Protein AF-A0A6B3GYV0-F1 (afdb_monomer)

Foldseek 3Di:
DDDDPDPPPPPPAFEAEDQLVVQLVCQVVVFDQCCADPVRGRCSSVVRSVVVVVVCCVVPVGPHYDHDDCPPVPDVVVVVVPD

Mean predicted aligned error: 7.18 Å

Radius of gyration: 20.48 Å; Cα contacts (8 Å, |Δi|>4): 76; chains: 1; bounding box: 59×49×45 Å

pLDDT: mean 90.87, std 15.66, range [35.94, 98.5]

Solvent-accessible surface area (backbone atoms only — not comparable to full-atom values): 5138 Å² total; per-residue (Å²): 141,81,83,80,77,77,79,78,69,82,76,74,78,43,73,43,76,36,67,38,65,65,42,34,53,49,12,48,76,72,34,64,64,84,42,50,46,100,88,64,50,64,39,18,27,61,51,36,33,52,51,50,53,51,50,50,44,68,76,65,60,52,78,41,78,44,79,46,74,72,90,61,85,73,47,61,77,56,40,77,77,56,124

Nearest PDB structures (foldseek):
  6c33-assembly1_A  TM=9.738E-01  e=6.748E-07  Mycolicibacterium smegmatis MC2 155
  6c34-assembly1_A  TM=9.929E-01  e=1.648E-06  Mycolicibacterium smegmatis MC2 155
  6c36-assembly1_A  TM=9.730E-01  e=1.437E-06  Mycolicibacterium smegmatis MC2 155
  6c35-assembly1_A  TM=9.756E-01  e=2.856E-06  Mycolicibacterium smegmatis MC2 155
  2lfw-assembly1_A  TM=5.035E-01  e=4.285E+00  Sphingomonas sp. Fr1

Secondary structure (DSSP, 8-state):
--------------EEEEEHHHHHHHHHHHS-TT-B-TTS-B-HHHHHHHHHHHHHHHHH--SEEEEE--SSSS-HHHHHH--

Structure (mmCIF, N/CA/C/O backbone):
data_AF-A0A6B3GYV0-F1
#
_entry.id   AF-A0A6B3GYV0-F1
#
loop_
_atom_site.group_PDB
_atom_site.id
_atom_site.type_symbol
_atom_site.label_atom_id
_atom_site.label_alt_id
_atom_site.label_comp_id
_atom_site.label_asym_id
_atom_site.label_entity_id
_atom_site.label_seq_id
_atom_site.pdbx_PDB_ins_code
_atom_site.Cartn_x
_atom_site.Cartn_y
_atom_site.Cartn_z
_atom_site.occupancy
_atom_site.B_iso_or_equiv
_atom_site.auth_seq_id
_atom_site.auth_comp_id
_atom_sit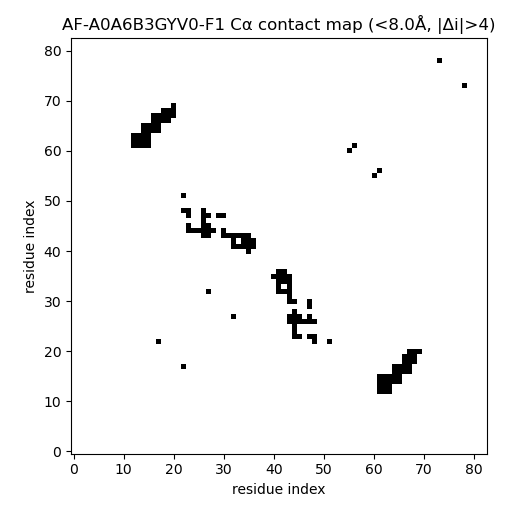e.auth_asym_id
_atom_site.auth_atom_id
_atom_site.pdbx_PDB_model_num
ATOM 1 N N . MET A 1 1 ? -43.271 -35.634 -6.647 1.00 40.41 1 MET A N 1
ATOM 2 C CA . MET A 1 1 ? -42.065 -35.521 -7.493 1.00 40.41 1 MET A CA 1
ATOM 3 C C . MET A 1 1 ? -41.982 -34.097 -8.006 1.00 40.41 1 MET A C 1
ATOM 5 O O . MET A 1 1 ? -42.786 -33.725 -8.845 1.00 40.41 1 MET A O 1
ATOM 9 N N . SER A 1 2 ? -41.074 -33.291 -7.466 1.00 35.94 2 SER A N 1
ATOM 10 C CA . SER A 1 2 ? -40.647 -32.046 -8.103 1.00 35.94 2 SER A CA 1
ATOM 11 C C . SER A 1 2 ? -39.200 -31.826 -7.692 1.00 35.94 2 SER A C 1
ATOM 13 O O . SER A 1 2 ? -38.907 -31.618 -6.517 1.00 35.94 2 SER A O 1
ATOM 15 N N . VAL A 1 3 ? -38.293 -32.022 -8.644 1.00 45.75 3 VAL A N 1
ATOM 16 C CA . VAL A 1 3 ? -36.864 -31.774 -8.470 1.00 45.75 3 VAL A CA 1
ATOM 17 C C . VAL A 1 3 ? -36.675 -30.289 -8.752 1.00 45.75 3 VAL A C 1
ATOM 19 O O . VAL A 1 3 ? -36.828 -29.855 -9.891 1.00 45.75 3 VAL A O 1
ATOM 22 N N . SER A 1 4 ? -36.406 -29.499 -7.711 1.00 49.38 4 SER A N 1
ATOM 23 C CA . SER A 1 4 ? -35.986 -28.107 -7.874 1.00 49.38 4 SER A CA 1
ATOM 24 C C . SER A 1 4 ? -34.620 -28.125 -8.550 1.00 49.38 4 SER A C 1
ATOM 26 O O . SER A 1 4 ? -33.634 -28.539 -7.942 1.00 49.38 4 SER A O 1
ATOM 28 N N . TRP A 1 5 ? -34.582 -27.740 -9.824 1.00 46.81 5 TRP A N 1
ATOM 29 C CA . TRP A 1 5 ? -33.356 -27.582 -10.594 1.00 46.81 5 TRP A CA 1
ATOM 30 C C . TRP A 1 5 ? -32.380 -26.700 -9.813 1.00 46.81 5 TRP A C 1
ATOM 32 O O . TRP A 1 5 ? -32.699 -25.567 -9.449 1.00 46.81 5 TRP A O 1
ATOM 42 N N . GLY A 1 6 ? -31.204 -27.254 -9.522 1.00 51.75 6 GLY A N 1
ATOM 43 C CA . GLY A 1 6 ? -30.117 -26.532 -8.888 1.00 51.75 6 GLY A CA 1
ATOM 44 C C . GLY A 1 6 ? -29.717 -25.354 -9.763 1.00 51.75 6 GLY A C 1
ATOM 45 O O . GLY A 1 6 ? -29.129 -25.531 -10.828 1.00 51.75 6 GLY A O 1
ATOM 46 N N . ILE A 1 7 ? -30.012 -24.147 -9.288 1.00 56.62 7 ILE A N 1
ATOM 47 C CA . ILE A 1 7 ? -29.275 -22.954 -9.679 1.00 56.62 7 ILE A CA 1
AT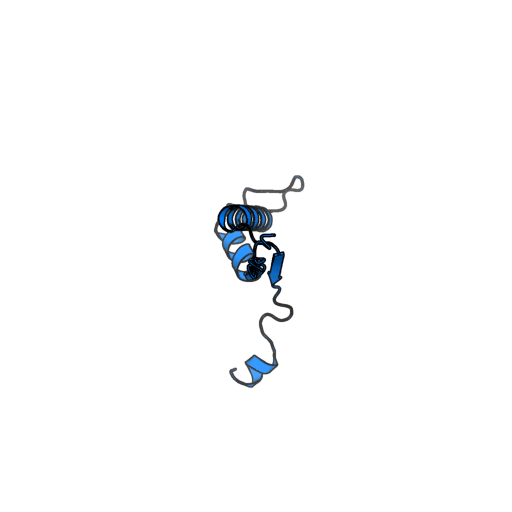OM 48 C C . ILE A 1 7 ? -27.856 -23.186 -9.159 1.00 56.62 7 ILE A C 1
ATOM 50 O O . ILE A 1 7 ? -27.533 -22.849 -8.022 1.00 56.62 7 ILE A O 1
ATOM 54 N N . ILE A 1 8 ? -27.000 -23.810 -9.969 1.00 60.97 8 ILE A N 1
ATOM 55 C CA . ILE A 1 8 ? -25.557 -23.657 -9.800 1.00 60.97 8 ILE A CA 1
ATOM 56 C C . ILE A 1 8 ? -25.278 -22.228 -10.254 1.00 60.97 8 ILE A C 1
ATO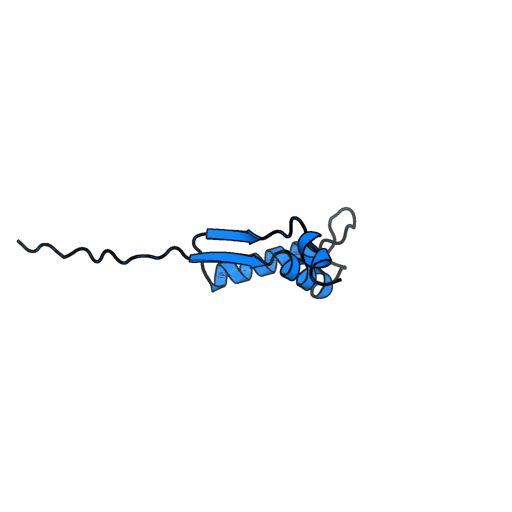M 58 O O . ILE A 1 8 ? -24.927 -21.965 -11.401 1.00 60.97 8 ILE A O 1
ATOM 62 N N . GLY A 1 9 ? -25.534 -21.277 -9.357 1.00 58.06 9 GLY A N 1
ATOM 63 C CA . GLY A 1 9 ? -24.992 -19.944 -9.501 1.00 58.06 9 GLY A CA 1
ATOM 64 C C . GLY A 1 9 ? -23.487 -20.120 -9.468 1.00 58.06 9 GLY A C 1
ATOM 65 O O . GLY A 1 9 ? -22.940 -20.550 -8.454 1.00 58.06 9 GLY 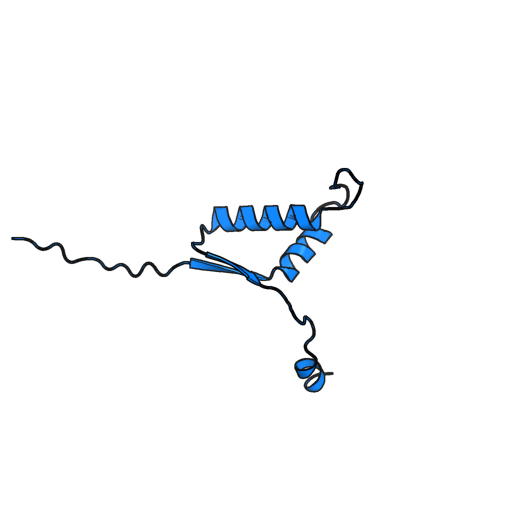A O 1
ATOM 66 N N . SER A 1 10 ? -22.812 -19.851 -10.582 1.00 63.34 10 SER A N 1
ATOM 67 C CA . SER A 1 10 ? -21.380 -19.605 -10.525 1.00 63.34 10 SER A CA 1
ATOM 68 C C . SER A 1 10 ? -21.194 -18.383 -9.629 1.00 63.34 10 SER A C 1
ATOM 70 O O . SER A 1 10 ? -21.379 -17.246 -10.055 1.00 63.34 10 SER A O 1
ATOM 72 N N . VAL A 1 11 ? -20.912 -18.616 -8.348 1.00 66.12 11 VAL A N 1
ATOM 73 C CA . VAL A 1 11 ? -20.382 -17.578 -7.473 1.00 66.12 11 VAL A CA 1
ATOM 74 C C . VAL A 1 11 ? -18.921 -17.462 -7.872 1.00 66.12 11 VAL A C 1
ATOM 76 O O . VAL A 1 11 ? -18.063 -18.181 -7.365 1.00 66.12 11 VAL A O 1
ATOM 79 N N . THR A 1 12 ? -18.634 -16.626 -8.867 1.00 79.31 12 THR A N 1
ATOM 80 C CA . THR A 1 12 ? -17.252 -16.263 -9.173 1.00 79.31 12 THR A CA 1
ATOM 81 C C . THR A 1 12 ? -16.675 -15.594 -7.932 1.00 79.31 12 THR A C 1
ATOM 83 O O . THR A 1 12 ? -17.157 -14.529 -7.538 1.00 79.31 12 THR A O 1
ATOM 86 N N . ARG A 1 13 ? -15.681 -16.227 -7.298 1.00 90.00 13 ARG A N 1
ATOM 87 C CA . ARG A 1 13 ? -14.982 -15.644 -6.147 1.00 90.00 13 ARG A CA 1
ATOM 88 C C . ARG A 1 13 ? -14.382 -14.296 -6.528 1.00 90.00 13 ARG A C 1
ATOM 90 O O . ARG A 1 13 ? -13.770 -14.159 -7.588 1.00 90.00 13 ARG A O 1
ATOM 97 N N . ARG A 1 14 ? -14.550 -13.302 -5.660 1.00 93.62 14 ARG A N 1
ATOM 98 C CA . ARG A 1 14 ? -14.014 -11.953 -5.839 1.00 93.62 14 ARG A CA 1
ATOM 99 C C . ARG A 1 14 ? -12.627 -11.868 -5.223 1.00 93.62 14 ARG A C 1
ATOM 101 O O . ARG A 1 14 ? -12.489 -11.804 -4.003 1.00 93.62 14 ARG A O 1
ATOM 108 N N . LEU A 1 15 ? -11.619 -11.831 -6.086 1.00 96.62 15 LEU A N 1
ATOM 109 C CA . LEU A 1 15 ? -10.231 -11.582 -5.720 1.00 96.62 15 LEU A CA 1
ATOM 110 C C . LEU A 1 15 ? -9.927 -10.081 -5.802 1.00 96.62 15 LEU A C 1
ATOM 112 O O . LEU A 1 15 ? -10.072 -9.469 -6.860 1.00 96.62 15 LEU A O 1
ATOM 116 N N . MET A 1 16 ? -9.486 -9.495 -4.692 1.00 98.00 16 MET A N 1
ATOM 117 C CA . MET A 1 16 ? -8.975 -8.129 -4.635 1.00 98.00 16 MET A CA 1
ATOM 118 C C . MET A 1 16 ? -7.450 -8.137 -4.720 1.00 98.00 16 MET A C 1
ATOM 120 O O . MET A 1 16 ? -6.775 -8.683 -3.849 1.00 98.00 16 MET A O 1
ATOM 124 N N . LEU A 1 17 ? -6.916 -7.492 -5.753 1.00 98.31 17 LEU A N 1
ATOM 125 C CA . LEU A 1 17 ? -5.482 -7.297 -5.942 1.00 98.31 17 LEU A CA 1
ATOM 126 C C . LEU A 1 17 ? -5.134 -5.846 -5.635 1.00 98.31 17 LEU A C 1
ATOM 128 O O . LEU A 1 17 ? -5.688 -4.927 -6.238 1.00 98.31 17 LEU A O 1
ATOM 132 N N . LEU A 1 18 ? -4.233 -5.643 -4.683 1.00 98.31 18 LEU A N 1
ATOM 133 C CA . LEU A 1 18 ? -3.785 -4.321 -4.280 1.00 98.31 18 LEU A CA 1
ATOM 134 C C . LEU A 1 18 ? -2.433 -4.021 -4.913 1.00 98.31 18 LEU A C 1
ATOM 136 O O . LEU A 1 18 ? -1.469 -4.738 -4.662 1.00 98.31 18 LEU A O 1
ATOM 140 N N . ASP A 1 19 ? -2.340 -2.917 -5.649 1.00 97.56 19 ASP A N 1
ATOM 141 C CA . ASP A 1 19 ? -1.053 -2.267 -5.903 1.00 97.56 19 ASP A CA 1
ATOM 142 C C . ASP A 1 19 ? -0.564 -1.651 -4.580 1.00 97.56 19 ASP A C 1
ATOM 144 O O . ASP A 1 19 ? -0.905 -0.519 -4.209 1.00 97.56 19 ASP A O 1
ATOM 148 N N . THR A 1 20 ? 0.157 -2.464 -3.809 1.00 97.44 20 THR A N 1
ATOM 149 C CA . THR A 1 20 ? 0.545 -2.145 -2.431 1.00 97.44 20 THR A CA 1
ATOM 150 C C . THR A 1 20 ? 1.526 -0.983 -2.397 1.00 97.44 20 THR A C 1
ATOM 152 O O . THR A 1 20 ? 1.433 -0.147 -1.494 1.00 97.44 20 THR A O 1
ATOM 155 N N . ALA A 1 21 ? 2.405 -0.886 -3.402 1.00 96.50 21 ALA A N 1
ATOM 156 C CA . ALA A 1 21 ? 3.394 0.175 -3.492 1.00 96.50 21 ALA A CA 1
ATOM 157 C C . ALA A 1 21 ? 2.748 1.546 -3.640 1.00 96.50 21 ALA A C 1
ATOM 159 O O . ALA A 1 21 ? 3.019 2.471 -2.865 1.00 96.50 21 ALA A O 1
ATOM 160 N N . SER A 1 22 ? 1.789 1.642 -4.554 1.00 96.88 22 SER A N 1
ATOM 161 C CA . SER A 1 22 ? 0.986 2.847 -4.705 1.00 96.88 22 SER A CA 1
ATOM 162 C C . SER A 1 22 ? 0.212 3.207 -3.429 1.00 96.88 22 SER A C 1
ATOM 164 O O . SER A 1 22 ? 0.044 4.389 -3.118 1.00 96.88 22 SER A O 1
ATOM 166 N N . LEU A 1 23 ? -0.279 2.218 -2.672 1.00 97.75 23 LEU A N 1
ATOM 167 C CA . LEU A 1 23 ? -1.071 2.463 -1.463 1.00 97.75 23 LEU A CA 1
ATOM 168 C C . LEU A 1 23 ? -0.238 2.962 -0.282 1.00 97.75 23 LEU A C 1
ATOM 170 O O . LEU A 1 23 ? -0.630 3.961 0.326 1.00 97.75 23 LEU A O 1
ATOM 174 N N . TYR A 1 24 ? 0.898 2.331 0.038 1.00 96.56 24 TYR A N 1
ATOM 175 C CA . TYR A 1 24 ? 1.742 2.843 1.123 1.00 96.56 24 TYR A CA 1
ATOM 176 C C . TYR A 1 24 ? 2.367 4.193 0.763 1.00 96.56 24 TYR A C 1
ATOM 178 O O . TYR A 1 24 ? 2.558 5.018 1.653 1.00 96.56 24 TYR A O 1
ATOM 186 N N . PHE A 1 25 ? 2.623 4.469 -0.525 1.00 97.56 25 PHE A N 1
ATOM 187 C CA . PHE A 1 25 ? 3.135 5.769 -0.962 1.00 97.56 25 PHE A CA 1
ATOM 188 C C . PHE A 1 25 ? 2.090 6.860 -0.713 1.00 97.56 25 PHE A C 1
ATOM 190 O O . PHE A 1 25 ? 2.380 7.873 -0.078 1.00 97.56 25 PHE A O 1
ATOM 197 N N . ARG A 1 26 ? 0.834 6.620 -1.118 1.00 98.06 26 ARG A N 1
ATOM 198 C CA . ARG A 1 26 ? -0.284 7.522 -0.801 1.00 98.06 26 ARG A CA 1
ATOM 199 C C . ARG A 1 26 ? -0.475 7.702 0.703 1.00 98.06 26 ARG A C 1
ATOM 201 O O . ARG A 1 26 ? -0.731 8.818 1.138 1.00 98.06 26 ARG A O 1
ATOM 208 N N . ALA A 1 27 ? -0.343 6.639 1.493 1.00 97.56 27 ALA A N 1
ATOM 209 C CA . ALA A 1 27 ? -0.454 6.724 2.946 1.00 97.56 27 ALA A CA 1
ATOM 210 C C . ALA A 1 27 ? 0.670 7.573 3.561 1.00 97.56 27 ALA A C 1
ATOM 212 O O . ALA A 1 27 ? 0.394 8.434 4.391 1.00 97.56 27 ALA A O 1
ATOM 213 N N . TYR A 1 28 ? 1.914 7.379 3.116 1.00 97.62 28 TYR A N 1
ATOM 214 C CA . TYR A 1 28 ? 3.078 8.116 3.609 1.00 97.62 28 TYR A CA 1
ATOM 215 C C . TYR A 1 28 ? 2.939 9.634 3.422 1.00 97.62 28 TYR A C 1
ATOM 217 O O . TYR A 1 28 ? 3.294 10.393 4.318 1.00 97.62 28 TYR A O 1
ATOM 225 N N . PHE A 1 29 ? 2.391 10.084 2.288 1.00 97.25 29 PHE A N 1
ATOM 226 C CA . PHE A 1 29 ? 2.199 11.515 2.012 1.00 97.25 29 PHE A CA 1
ATOM 227 C C . PHE A 1 29 ? 0.816 12.056 2.402 1.00 97.25 29 PHE A C 1
ATOM 229 O O . PHE A 1 29 ? 0.643 13.268 2.503 1.00 97.25 29 PHE A O 1
ATOM 236 N N . GLY A 1 30 ? -0.175 11.185 2.604 1.00 95.50 30 GLY A N 1
ATOM 237 C CA . GLY A 1 30 ? -1.545 11.568 2.953 1.00 95.50 30 GLY A CA 1
ATOM 238 C C . GLY A 1 30 ? -1.837 11.575 4.455 1.00 95.50 30 GLY A C 1
ATOM 239 O O . GLY A 1 30 ? -2.766 12.256 4.886 1.00 95.50 30 GLY A O 1
ATOM 240 N N . VAL A 1 31 ? -1.065 10.833 5.255 1.00 95.62 31 VAL A N 1
ATOM 241 C CA . VAL A 1 31 ? -1.219 10.751 6.715 1.00 95.62 31 VAL A CA 1
ATOM 242 C C . VAL A 1 31 ? -0.070 11.507 7.397 1.00 95.62 31 VAL A C 1
ATOM 244 O O . VAL A 1 31 ? 1.089 11.243 7.067 1.00 95.62 31 VAL A O 1
ATOM 247 N N . PRO A 1 32 ? -0.346 12.403 8.368 1.00 93.81 32 PRO A N 1
ATOM 248 C CA . PRO A 1 32 ? 0.695 13.129 9.097 1.00 93.81 32 PRO A CA 1
ATOM 249 C C . PRO A 1 32 ? 1.725 12.206 9.765 1.00 93.81 32 PRO A C 1
ATOM 251 O O . PRO A 1 32 ? 1.365 11.205 10.386 1.00 93.81 32 PRO A O 1
ATOM 254 N N . ASP A 1 33 ? 3.003 12.580 9.717 1.00 89.88 33 ASP A N 1
ATOM 255 C CA . ASP A 1 33 ? 4.119 11.838 10.329 1.00 89.88 33 ASP A CA 1
ATOM 256 C C . ASP A 1 33 ? 4.184 11.975 11.867 1.00 89.88 33 ASP A C 1
ATOM 258 O O . ASP A 1 33 ? 5.029 11.367 12.528 1.00 89.88 33 ASP A O 1
ATOM 262 N N . SER A 1 34 ? 3.270 12.751 12.459 1.00 95.06 34 SER A N 1
ATOM 263 C CA . SER A 1 34 ? 3.031 12.795 13.904 1.00 95.06 34 SER A CA 1
ATOM 264 C C . SER A 1 34 ? 2.453 11.483 14.444 1.00 95.06 34 SER A C 1
ATOM 266 O O . SER A 1 34 ? 2.529 11.232 15.647 1.00 95.06 34 SER A O 1
ATOM 268 N N . VAL A 1 35 ? 1.926 10.617 13.570 1.00 94.38 35 VAL A N 1
ATOM 269 C CA . VAL A 1 35 ? 1.533 9.247 13.914 1.00 94.38 35 VAL A CA 1
ATOM 270 C C . VAL A 1 35 ? 2.793 8.400 14.108 1.00 94.38 35 VAL A C 1
ATOM 272 O O . VAL A 1 35 ? 3.432 7.976 13.141 1.00 94.38 35 VAL A O 1
ATOM 275 N N . ARG A 1 36 ? 3.150 8.156 15.373 1.00 97.44 36 ARG A N 1
ATOM 276 C CA . ARG A 1 36 ? 4.405 7.505 15.774 1.00 97.44 36 ARG A CA 1
ATOM 277 C C . ARG A 1 36 ? 4.173 6.287 16.664 1.00 97.44 36 ARG A C 1
ATOM 279 O O . ARG A 1 36 ? 3.211 6.240 17.429 1.00 97.44 36 ARG A O 1
ATOM 286 N N . ALA A 1 37 ? 5.070 5.314 16.557 1.00 97.19 37 ALA A N 1
ATOM 287 C CA . ALA A 1 37 ? 5.184 4.198 17.489 1.00 97.19 37 ALA A CA 1
ATOM 288 C C . ALA A 1 37 ? 5.751 4.661 18.853 1.00 97.19 37 ALA A C 1
ATOM 290 O O . ALA A 1 37 ? 6.269 5.778 18.951 1.00 97.19 37 ALA A O 1
ATOM 291 N N . PRO A 1 38 ? 5.684 3.829 19.916 1.00 97.69 38 PRO A N 1
ATOM 292 C CA . PRO A 1 38 ? 6.203 4.186 21.244 1.00 97.69 38 PRO A CA 1
ATOM 293 C C . PRO A 1 38 ? 7.698 4.536 21.286 1.00 97.69 38 PRO A C 1
ATOM 295 O O . PRO A 1 38 ? 8.130 5.251 22.184 1.00 97.69 38 PRO A O 1
ATOM 298 N N . ASP A 1 39 ? 8.481 4.051 20.323 1.00 97.56 39 ASP A N 1
ATOM 299 C CA . ASP A 1 39 ? 9.909 4.352 20.166 1.00 97.56 39 ASP A CA 1
ATOM 300 C C . ASP A 1 39 ? 10.180 5.656 19.383 1.00 97.56 39 ASP A C 1
ATOM 302 O O . ASP A 1 39 ? 11.331 6.035 19.182 1.00 97.56 39 ASP A O 1
ATOM 306 N N . GLY A 1 40 ? 9.127 6.356 18.944 1.00 97.31 40 GLY A N 1
ATOM 307 C CA . GLY A 1 40 ? 9.200 7.596 18.170 1.00 97.31 40 GLY A CA 1
ATOM 308 C C . GLY A 1 40 ? 9.240 7.412 16.647 1.00 97.31 40 GLY A C 1
ATOM 309 O O . GLY A 1 40 ? 9.149 8.414 15.923 1.00 97.31 40 GLY A O 1
ATOM 310 N N . THR A 1 41 ? 9.321 6.177 16.143 1.00 97.75 41 THR A N 1
ATOM 311 C CA . THR A 1 41 ? 9.357 5.882 14.702 1.00 97.75 41 THR A CA 1
ATOM 312 C C . THR A 1 41 ? 8.047 6.316 14.026 1.00 97.75 41 THR A C 1
ATOM 314 O O . THR A 1 41 ? 6.974 5.930 14.499 1.00 97.75 41 THR A O 1
ATOM 317 N N . PRO A 1 42 ? 8.072 7.102 12.928 1.00 97.69 42 PRO A N 1
ATOM 318 C CA . PRO A 1 42 ? 6.873 7.379 12.141 1.00 97.69 42 PRO A CA 1
ATOM 319 C C . PRO A 1 42 ? 6.272 6.090 11.579 1.00 97.69 42 PRO A C 1
ATOM 321 O O . PRO A 1 42 ? 6.962 5.288 10.954 1.00 97.69 42 PRO A O 1
ATOM 324 N N . VAL A 1 43 ? 4.969 5.907 11.772 1.00 98.19 43 VAL A N 1
ATOM 325 C CA . VAL A 1 43 ? 4.220 4.740 11.271 1.00 98.19 43 VAL A CA 1
ATOM 326 C C . VAL A 1 43 ? 3.006 5.156 10.440 1.00 98.19 43 VAL A C 1
ATOM 328 O O . VAL A 1 43 ? 2.092 4.366 10.216 1.00 98.19 43 VAL A O 1
ATOM 331 N N . ASN A 1 44 ? 2.991 6.397 9.956 1.00 97.88 44 ASN A N 1
ATOM 332 C CA . ASN A 1 44 ? 1.912 6.985 9.163 1.00 97.88 44 ASN A CA 1
ATOM 333 C C . ASN A 1 44 ? 1.596 6.180 7.888 1.00 97.88 44 ASN A C 1
ATOM 335 O O . ASN A 1 44 ? 0.426 5.922 7.610 1.00 97.88 44 ASN A O 1
ATOM 339 N N . ALA A 1 45 ? 2.615 5.692 7.173 1.00 98.06 45 ALA A N 1
ATOM 340 C CA . ALA A 1 45 ? 2.416 4.823 6.009 1.00 98.06 45 ALA A CA 1
ATOM 341 C C . ALA A 1 45 ? 1.770 3.478 6.375 1.00 98.06 45 ALA A C 1
ATOM 343 O O . ALA A 1 45 ? 0.840 3.036 5.703 1.00 98.06 45 ALA A O 1
ATOM 344 N N . VAL A 1 46 ? 2.227 2.847 7.462 1.00 97.81 46 VAL A N 1
ATOM 345 C CA . VAL A 1 46 ? 1.673 1.576 7.960 1.00 97.81 46 VAL A CA 1
ATOM 346 C C . VAL A 1 46 ? 0.220 1.769 8.378 1.00 97.81 46 VAL A C 1
ATOM 348 O O . VAL A 1 46 ? -0.654 1.007 7.966 1.00 97.81 46 VAL A O 1
ATOM 351 N N . ARG A 1 47 ? -0.054 2.824 9.154 1.00 97.81 47 ARG A N 1
ATOM 352 C CA . ARG A 1 47 ? -1.400 3.155 9.618 1.00 97.81 47 ARG A CA 1
ATOM 353 C C . ARG A 1 47 ? -2.348 3.408 8.447 1.00 97.81 47 ARG A C 1
ATOM 355 O O . ARG A 1 47 ? -3.402 2.784 8.384 1.00 97.81 47 ARG A O 1
ATOM 362 N N . GLY A 1 48 ? -1.956 4.272 7.510 1.00 97.88 48 GLY A N 1
ATOM 363 C CA . GLY A 1 48 ? -2.788 4.608 6.357 1.00 97.88 48 GLY A CA 1
ATOM 364 C C . GLY A 1 48 ? -3.014 3.427 5.410 1.00 97.88 48 GLY A C 1
ATOM 365 O O . GLY A 1 48 ? -4.126 3.254 4.922 1.00 97.88 48 GLY A O 1
ATOM 366 N N . LEU A 1 49 ? -2.011 2.565 5.195 1.00 98.25 49 LEU A N 1
ATOM 367 C CA . LEU A 1 49 ? -2.184 1.340 4.408 1.00 98.25 49 LEU A CA 1
ATOM 368 C C . LEU A 1 49 ? -3.238 0.416 5.035 1.00 98.25 49 LEU A C 1
ATOM 370 O O . LEU A 1 49 ? -4.125 -0.062 4.329 1.00 98.25 49 LEU A O 1
ATOM 374 N N . LEU A 1 50 ? -3.169 0.186 6.350 1.00 98.25 50 LEU A N 1
ATOM 375 C CA . LEU A 1 50 ? -4.143 -0.651 7.057 1.00 98.25 50 LEU A CA 1
ATOM 376 C C . LEU A 1 50 ? -5.551 -0.040 7.034 1.00 98.25 50 LEU A C 1
ATOM 378 O O . LEU A 1 50 ? -6.520 -0.770 6.823 1.00 98.25 50 LEU A O 1
ATOM 382 N N . ASP A 1 51 ? -5.671 1.283 7.176 1.00 98.00 51 ASP A N 1
ATOM 383 C CA . ASP A 1 51 ? -6.956 1.982 7.060 1.00 98.00 51 ASP A CA 1
ATOM 384 C C . ASP A 1 51 ? -7.540 1.849 5.634 1.00 98.00 51 ASP A C 1
ATOM 386 O O . ASP A 1 51 ? -8.734 1.572 5.478 1.00 98.00 51 ASP A O 1
ATOM 390 N N . PHE A 1 52 ? -6.713 1.959 4.582 1.00 97.88 52 PHE A N 1
ATOM 391 C CA . PHE A 1 52 ? -7.146 1.718 3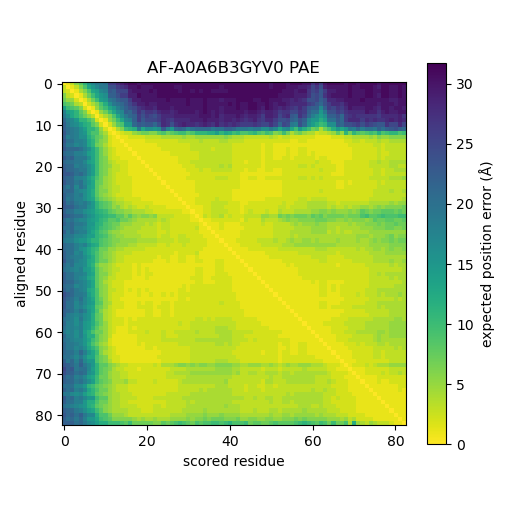.199 1.00 97.88 52 PHE A CA 1
ATOM 392 C C . PHE A 1 52 ? -7.611 0.279 2.977 1.00 97.88 52 PHE A C 1
ATOM 394 O O . PHE A 1 52 ? -8.683 0.077 2.407 1.00 97.88 52 PHE A O 1
ATOM 401 N N . ILE A 1 53 ? -6.847 -0.715 3.439 1.00 98.38 53 ILE A N 1
ATOM 402 C CA . ILE A 1 53 ? -7.232 -2.130 3.338 1.00 98.38 53 ILE A CA 1
ATOM 403 C C . ILE A 1 53 ? -8.567 -2.356 4.049 1.00 98.38 53 ILE A C 1
ATOM 405 O O . ILE A 1 53 ? -9.478 -2.938 3.464 1.00 98.38 53 ILE A O 1
ATOM 409 N N . GLY A 1 54 ? -8.716 -1.850 5.277 1.00 98.50 54 GLY A N 1
ATOM 410 C CA . GLY A 1 54 ? -9.952 -1.972 6.047 1.00 98.50 54 GLY A CA 1
ATOM 411 C C . GLY A 1 54 ? -11.157 -1.378 5.316 1.00 98.50 54 GLY A C 1
ATOM 412 O O . GLY A 1 54 ? -12.197 -2.031 5.210 1.00 98.50 54 GLY A O 1
ATOM 413 N N . ARG A 1 55 ? -11.007 -0.176 4.744 1.00 98.25 55 ARG A N 1
ATOM 414 C CA . ARG A 1 55 ? -12.060 0.471 3.948 1.00 98.25 55 ARG A CA 1
ATOM 415 C C . ARG A 1 55 ? -12.407 -0.336 2.695 1.00 98.25 55 ARG A C 1
ATOM 417 O O . ARG A 1 55 ? -13.581 -0.613 2.469 1.00 98.25 55 ARG A O 1
ATOM 424 N N . LEU A 1 56 ? -11.411 -0.750 1.915 1.00 98.12 56 LEU A N 1
ATOM 425 C CA . LEU A 1 56 ? -11.623 -1.514 0.682 1.00 98.12 56 LEU A CA 1
ATOM 426 C C . LEU A 1 56 ? -12.294 -2.867 0.959 1.00 98.12 56 LEU A C 1
ATOM 428 O O . LEU A 1 56 ? -13.232 -3.246 0.258 1.00 98.12 56 LEU A O 1
ATOM 432 N N . VAL A 1 57 ? -11.867 -3.577 2.006 1.00 98.38 57 VAL A N 1
ATOM 433 C CA . VAL A 1 57 ? -12.493 -4.838 2.430 1.00 98.38 57 VAL A CA 1
ATOM 434 C C . VAL A 1 57 ? -13.939 -4.610 2.864 1.00 98.38 57 VAL A C 1
ATOM 436 O O . VAL A 1 57 ? -14.817 -5.373 2.464 1.00 98.38 57 VAL A O 1
ATOM 439 N N . HIS A 1 58 ? -14.210 -3.557 3.639 1.00 98.31 58 HIS A N 1
ATOM 440 C CA . HIS A 1 58 ? -15.564 -3.233 4.084 1.00 98.31 58 HIS A CA 1
ATOM 441 C C . HIS A 1 58 ? -16.506 -2.922 2.912 1.00 98.31 58 HIS A C 1
ATOM 443 O O . HIS A 1 58 ? -17.611 -3.470 2.846 1.00 98.31 58 HIS A O 1
ATOM 449 N N . ASP A 1 59 ? -16.054 -2.078 1.984 1.00 98.19 59 ASP A N 1
ATOM 450 C CA . ASP A 1 59 ? -16.863 -1.583 0.871 1.00 98.19 59 ASP A CA 1
ATOM 451 C C . ASP A 1 59 ? -17.095 -2.670 -0.193 1.00 98.19 59 ASP A C 1
ATOM 453 O O . ASP A 1 59 ? -18.204 -2.818 -0.709 1.00 98.19 59 ASP A O 1
ATOM 457 N N . HIS A 1 60 ? -16.069 -3.467 -0.513 1.00 96.12 60 HIS A N 1
ATOM 458 C CA . HIS A 1 60 ? -16.129 -4.422 -1.624 1.00 96.12 60 HIS A CA 1
ATOM 459 C C . HIS A 1 60 ? -16.401 -5.870 -1.199 1.00 96.12 60 HIS A C 1
ATOM 461 O O . HIS A 1 60 ? -16.887 -6.654 -2.018 1.00 96.12 60 HIS A O 1
ATOM 467 N N . ARG A 1 61 ? -16.139 -6.230 0.065 1.00 96.44 61 ARG A N 1
ATOM 468 C CA . ARG A 1 61 ? -16.313 -7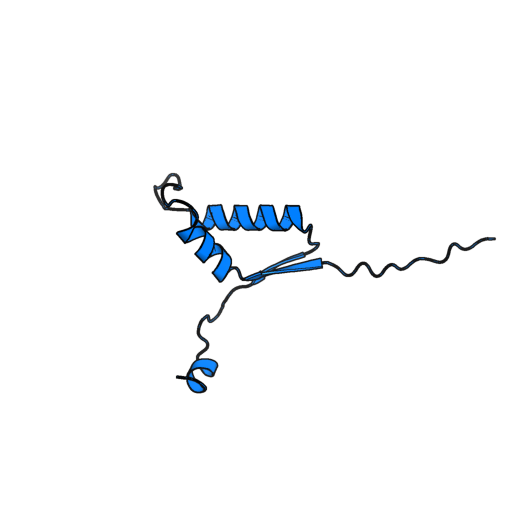.583 0.632 1.00 96.44 61 ARG A CA 1
ATOM 469 C C . ARG A 1 61 ? -15.694 -8.697 -0.238 1.00 96.44 61 ARG A C 1
ATOM 471 O O . ARG A 1 61 ? -16.421 -9.612 -0.636 1.00 96.44 61 ARG A O 1
ATOM 478 N N . PRO A 1 62 ? -14.406 -8.602 -0.613 1.00 97.44 62 PRO A N 1
ATOM 479 C CA . PRO A 1 62 ? -13.767 -9.638 -1.418 1.00 97.44 62 PRO A CA 1
ATOM 480 C C . PRO A 1 62 ? -13.701 -10.967 -0.654 1.00 97.44 62 PRO A C 1
ATOM 482 O O . PRO A 1 62 ? -13.658 -10.976 0.575 1.00 97.44 62 PRO A O 1
ATOM 485 N N . ASP A 1 63 ? -13.674 -12.076 -1.388 1.00 96.75 63 ASP A N 1
ATOM 486 C CA . ASP A 1 63 ? -13.478 -13.413 -0.816 1.00 96.75 63 ASP A CA 1
ATOM 487 C C . ASP A 1 63 ? -11.991 -13.673 -0.534 1.00 96.75 63 ASP A C 1
ATOM 489 O O . ASP A 1 63 ? -11.635 -14.364 0.417 1.00 96.75 63 ASP A O 1
ATOM 493 N N . GLU A 1 64 ? -11.119 -13.098 -1.367 1.00 97.50 64 GLU A N 1
ATOM 494 C CA . GLU A 1 64 ? -9.668 -13.249 -1.303 1.00 97.50 64 GLU A CA 1
ATOM 495 C C . GLU A 1 64 ? -8.997 -11.891 -1.541 1.00 97.50 64 GLU A C 1
ATOM 497 O O . GLU A 1 64 ? -9.475 -11.077 -2.336 1.00 97.50 64 GLU A O 1
ATOM 502 N N . LEU A 1 65 ? -7.884 -11.632 -0.855 1.00 98.00 65 LEU A N 1
ATOM 503 C CA . LEU A 1 65 ? -7.128 -10.387 -0.970 1.00 98.00 65 LEU A CA 1
ATOM 504 C C . LEU A 1 65 ? -5.639 -10.691 -1.099 1.00 98.00 65 LEU A C 1
ATOM 506 O O . LEU A 1 65 ? -5.092 -11.473 -0.324 1.00 98.00 65 LEU A O 1
ATOM 510 N N . VAL A 1 66 ? -4.981 -10.030 -2.050 1.00 98.19 66 VAL A N 1
ATOM 511 C CA . VAL A 1 66 ? -3.536 -10.122 -2.265 1.00 98.19 66 VAL A CA 1
ATOM 512 C C . VAL A 1 66 ? -2.940 -8.724 -2.304 1.00 98.19 66 VAL A C 1
ATOM 514 O O . VAL A 1 66 ? -3.354 -7.870 -3.087 1.00 98.19 66 VAL A O 1
ATOM 517 N N . ALA A 1 67 ? -1.928 -8.515 -1.470 1.00 97.75 67 ALA A N 1
ATOM 518 C CA . ALA A 1 67 ? -1.032 -7.376 -1.563 1.00 97.75 67 ALA A CA 1
ATOM 519 C C . ALA A 1 67 ? 0.022 -7.677 -2.639 1.00 97.75 67 ALA A C 1
ATOM 521 O O . ALA A 1 67 ? 0.942 -8.460 -2.406 1.00 97.75 67 ALA A O 1
ATOM 522 N N . CYS A 1 68 ? -0.130 -7.109 -3.837 1.00 97.81 68 CYS A N 1
ATOM 523 C CA . CYS A 1 68 ? 0.854 -7.271 -4.902 1.00 97.81 68 CYS A CA 1
ATOM 524 C C . CYS A 1 68 ? 2.102 -6.453 -4.565 1.00 97.81 68 CYS A C 1
ATOM 526 O O . CYS A 1 68 ? 1.998 -5.291 -4.164 1.00 97.81 68 CYS A O 1
ATOM 528 N N . TRP A 1 69 ? 3.263 -7.084 -4.713 1.00 93.56 69 TRP A N 1
ATOM 529 C CA . TRP A 1 69 ? 4.563 -6.527 -4.366 1.00 93.56 69 TRP A CA 1
ATOM 530 C C . TRP A 1 69 ? 5.431 -6.3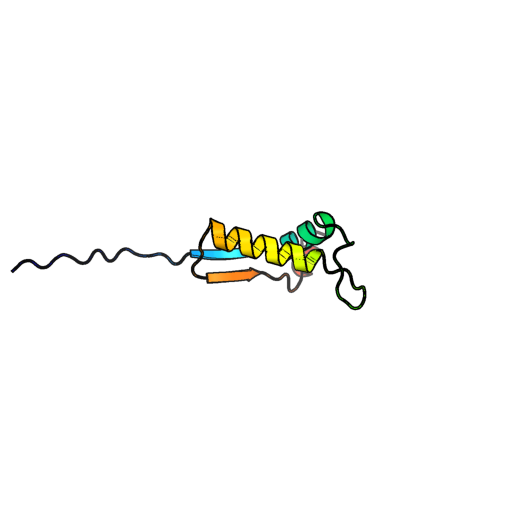78 -5.616 1.00 93.56 69 TRP A C 1
ATOM 532 O O . TRP A 1 69 ? 5.498 -7.291 -6.443 1.00 93.56 69 TRP A O 1
ATOM 542 N N . ASP A 1 70 ? 6.140 -5.259 -5.717 1.00 95.44 70 ASP A N 1
ATOM 543 C CA . ASP A 1 70 ? 7.149 -5.034 -6.747 1.00 95.44 70 ASP A CA 1
ATOM 544 C C . ASP A 1 70 ? 8.480 -5.671 -6.330 1.00 95.44 70 ASP A C 1
ATOM 546 O O . ASP A 1 70 ? 9.335 -5.033 -5.718 1.00 95.44 70 ASP A O 1
ATOM 550 N N . ASN A 1 71 ? 8.668 -6.957 -6.657 1.00 95.44 71 ASN A N 1
ATOM 551 C CA . ASN A 1 71 ? 9.935 -7.664 -6.388 1.00 95.44 71 ASN A CA 1
ATOM 552 C C . ASN A 1 71 ? 11.128 -6.981 -7.073 1.00 95.44 71 ASN A C 1
ATOM 554 O O . ASN A 1 71 ? 12.241 -7.004 -6.556 1.00 95.44 71 ASN A O 1
ATOM 558 N N . ASP A 1 72 ? 10.873 -6.380 -8.231 1.00 96.94 72 ASP A N 1
ATOM 559 C CA . ASP A 1 72 ? 11.793 -5.515 -8.948 1.00 96.94 72 ASP A CA 1
ATOM 560 C C . ASP A 1 72 ? 10.965 -4.377 -9.557 1.00 96.94 72 ASP A C 1
ATOM 562 O O . ASP A 1 72 ? 10.248 -4.568 -10.540 1.00 96.94 72 ASP A O 1
ATOM 566 N N . TRP A 1 73 ? 10.989 -3.205 -8.917 1.00 96.31 73 TRP A N 1
ATOM 567 C CA . TRP A 1 73 ? 10.188 -2.044 -9.330 1.00 96.31 73 TRP A CA 1
ATOM 568 C C . TRP A 1 73 ? 10.671 -1.441 -10.654 1.00 96.31 73 TRP A C 1
ATOM 570 O O . TRP A 1 73 ? 9.908 -0.771 -11.355 1.00 96.31 73 TRP A O 1
ATOM 580 N N . ARG A 1 74 ? 11.932 -1.695 -11.023 1.00 97.38 74 ARG A N 1
ATOM 581 C CA . ARG A 1 74 ? 12.533 -1.233 -12.274 1.00 97.38 74 ARG A CA 1
ATOM 582 C C . ARG A 1 74 ? 13.289 -2.385 -12.940 1.00 97.38 74 ARG A C 1
ATOM 584 O O . ARG A 1 74 ? 14.517 -2.337 -13.014 1.00 97.38 74 ARG A O 1
ATOM 591 N N . PRO A 1 75 ? 12.565 -3.388 -13.476 1.00 97.88 75 PRO A N 1
ATOM 592 C CA . PRO A 1 75 ? 13.189 -4.569 -14.049 1.00 97.88 75 PRO A CA 1
ATOM 593 C C . PRO A 1 75 ? 14.173 -4.226 -15.156 1.00 97.88 75 PRO A C 1
ATOM 595 O O . PRO A 1 75 ? 13.806 -3.537 -16.111 1.00 97.88 75 PRO A O 1
ATOM 598 N N . GLN A 1 76 ? 15.393 -4.760 -15.061 1.00 98.25 76 GLN A N 1
ATOM 599 C CA . GLN A 1 76 ? 16.472 -4.425 -15.996 1.00 98.25 76 GLN A CA 1
ATOM 600 C C . GLN A 1 76 ? 16.086 -4.706 -17.454 1.00 98.25 76 GLN A C 1
ATOM 602 O O . GLN A 1 76 ? 16.319 -3.873 -18.320 1.00 98.25 76 GLN A O 1
ATOM 607 N N . TRP A 1 77 ? 15.370 -5.804 -17.713 1.00 97.88 77 TRP A N 1
ATOM 608 C CA . TRP A 1 77 ? 14.905 -6.140 -19.062 1.00 97.88 77 TRP A CA 1
ATOM 609 C C . TRP A 1 77 ? 13.992 -5.067 -19.682 1.00 97.88 77 TRP A C 1
ATOM 611 O O . TRP A 1 77 ? 13.951 -4.939 -20.903 1.00 97.88 77 TRP A O 1
ATOM 621 N N . ARG A 1 78 ? 13.250 -4.290 -18.873 1.00 98.31 78 ARG A N 1
ATOM 622 C CA . ARG A 1 78 ? 12.463 -3.148 -19.374 1.00 98.31 78 ARG A CA 1
ATOM 623 C C . ARG A 1 78 ? 13.362 -1.964 -19.710 1.00 98.31 78 ARG A C 1
ATOM 625 O O . ARG A 1 78 ? 13.142 -1.329 -20.734 1.00 98.31 78 ARG A O 1
ATOM 632 N N . VAL A 1 79 ? 14.359 -1.691 -18.867 1.00 98.44 79 VAL A N 1
ATOM 633 C CA . VAL A 1 79 ? 15.339 -0.607 -19.062 1.00 98.44 79 VAL A CA 1
ATOM 634 C C . VAL A 1 79 ? 16.175 -0.846 -20.320 1.00 98.44 79 VAL A C 1
ATOM 636 O O . VAL A 1 79 ? 16.423 0.085 -21.076 1.00 98.44 79 VAL A O 1
ATOM 639 N N . ASP A 1 80 ? 16.546 -2.096 -20.595 1.00 98.50 80 ASP A N 1
ATOM 640 C CA . ASP A 1 80 ? 17.313 -2.452 -21.793 1.00 98.50 80 ASP A CA 1
ATOM 641 C C . ASP A 1 80 ? 16.536 -2.173 -23.096 1.00 98.50 80 ASP A C 1
ATOM 643 O O . ASP A 1 80 ? 17.137 -1.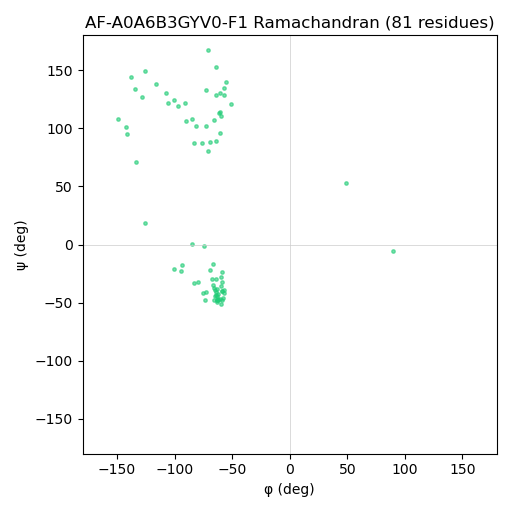879 -24.129 1.00 98.50 80 ASP A O 1
ATOM 647 N N . LEU A 1 81 ? 15.198 -2.246 -23.058 1.00 98.25 81 LEU A N 1
ATOM 648 C CA . LEU A 1 81 ? 14.325 -1.936 -24.196 1.00 98.25 81 LEU A CA 1
ATOM 649 C C . LEU A 1 81 ? 14.039 -0.432 -24.333 1.00 98.25 81 LEU A C 1
ATOM 651 O O . LEU A 1 81 ? 13.847 0.049 -25.450 1.00 98.25 81 LEU A O 1
ATOM 655 N N . ILE A 1 82 ? 13.960 0.293 -23.211 1.00 97.19 82 ILE A N 1
ATOM 656 C CA . ILE A 1 82 ? 13.628 1.724 -23.142 1.00 97.19 82 ILE A CA 1
ATOM 657 C C . ILE A 1 82 ? 14.510 2.386 -22.058 1.00 97.19 82 ILE A C 1
ATOM 659 O O . ILE A 1 82 ? 14.140 2.3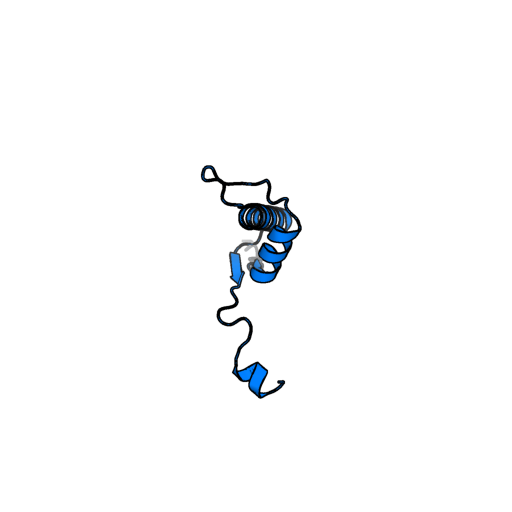22 -20.880 1.00 97.19 82 ILE A O 1
ATOM 663 N N . PRO A 1 83 ? 15.656 2.994 -22.436 1.00 91.25 83 PRO A N 1
ATOM 664 C CA . PRO A 1 83 ? 16.625 3.550 -21.482 1.00 91.25 83 PRO A CA 1
ATOM 665 C C . PRO A 1 83 ? 16.130 4.755 -20.671 1.00 91.25 83 PRO A C 1
ATOM 667 O O . PRO A 1 83 ? 15.537 5.677 -21.279 1.00 91.25 83 PRO A O 1
#

Sequence (83 aa):
MSVSWGIIGSVTRRLMLLDTASLYFRAYFGVPDSVRAPDGTPVNAVRGLLDFIGRLVHDHRPDELVACWDNDWRPQWRVDLIP